Protein AF-A0A3P7ECW8-F1 (afdb_monomer)

InterPro domains:
  IPR012341 Six-hairpin glycosidase-like superfamily [G3DSA:1.50.10.10] (53-99)
  IPR036026 Seven-hairpin glycosidases [SSF48225] (54-98)
  IPR044674 ER degradation-enhancing alpha-mannosidase-like protein 1/2/3 [PTHR45679] (32-97)

Organism: Wuchereria bancrofti (NCBI:txid6293)

Radius of gyration: 32.98 Å; Cα contacts (8 Å, |Δi|>4): 48; chains: 1; bounding box: 55×46×83 Å

pLDDT: mean 87.29, std 12.6, range [44.62, 98.81]

Sequence (99 aa):
MSSCKVPLCTFISKYLQRSLRLVMYLFVLWALVMVITGADVYPFVRDSYTSKYGSFTPEELLEAKKATREMFYFAYENYIRHAFPMDELDPINCSGRGY

Foldseek 3Di:
DDDPPDPVVVVVVVVVVVVVVVVVVVVVVVVVCCVVVVVPPPCPVDDPCCVVPVDDDPVRVVVVVVVVVVVVVVLVVLCVVAAPPAPDADPVVSHHDHD

Secondary structure (DSSP, 8-state):
-----SHHHHHHHHHHHHHHHHHHHHHHHHHHHHHHHT--S-TTTS-HHHHHHSS--HHHHHHHHHHHHHHHHHHHHHHHHHTTTSSEEETTTTEEE--

Mean predicted aligned error: 13.17 Å

Structure (mmCIF, N/CA/C/O backbone):
data_AF-A0A3P7ECW8-F1
#
_entry.id   AF-A0A3P7ECW8-F1
#
loop_
_atom_site.group_PDB
_atom_site.id
_atom_site.type_symbol
_atom_site.label_atom_id
_atom_site.label_alt_id
_atom_site.label_comp_id
_atom_site.label_asym_id
_atom_site.label_entity_id
_atom_site.label_seq_id
_atom_site.pdbx_PDB_ins_code
_atom_site.Cartn_x
_atom_site.Cartn_y
_atom_site.Cartn_z
_atom_site.occupancy
_atom_site.B_iso_or_equiv
_atom_site.auth_seq_id
_atom_site.auth_comp_id
_atom_site.auth_asym_id
_atom_site.auth_atom_id
_atom_site.pdbx_PDB_model_num
ATOM 1 N N . MET A 1 1 ? -15.721 34.342 53.095 1.00 44.62 1 MET A N 1
ATOM 2 C CA . MET A 1 1 ? -16.664 33.373 52.492 1.00 44.62 1 MET A CA 1
ATOM 3 C C . MET A 1 1 ? -17.710 32.983 53.522 1.00 44.62 1 MET A C 1
ATOM 5 O O . MET A 1 1 ? -17.407 32.260 54.462 1.00 44.62 1 MET A O 1
ATOM 9 N N . SER A 1 2 ? -18.909 33.549 53.408 1.00 54.53 2 SER A N 1
ATOM 10 C CA . SER A 1 2 ? -20.021 33.344 54.337 1.00 54.53 2 SER A CA 1
ATOM 11 C C . SER A 1 2 ? -20.675 31.981 54.100 1.00 54.53 2 SER A C 1
ATOM 13 O O . SER A 1 2 ? -21.374 31.767 53.116 1.00 54.53 2 SER A O 1
ATOM 15 N N . SER A 1 3 ? -20.449 31.049 55.027 1.00 60.59 3 SER A N 1
ATOM 16 C CA . SER A 1 3 ? -21.205 29.797 55.088 1.00 60.59 3 SER A CA 1
ATOM 17 C C . SER A 1 3 ? -22.680 30.114 55.339 1.00 60.59 3 SER A C 1
ATOM 19 O O . SER A 1 3 ? -23.030 30.690 56.371 1.00 60.59 3 SER A O 1
ATOM 21 N N . CYS A 1 4 ? -23.545 29.750 54.395 1.00 58.44 4 CYS A N 1
ATOM 22 C CA . CYS A 1 4 ? -24.991 29.917 54.499 1.00 58.44 4 CYS A CA 1
ATOM 23 C C . CYS A 1 4 ? -25.515 28.979 55.607 1.00 58.44 4 CYS A C 1
ATOM 25 O O . CYS A 1 4 ? -25.733 27.796 55.369 1.00 58.44 4 CYS A O 1
ATOM 27 N N . LYS A 1 5 ? -25.671 29.479 56.842 1.00 63.62 5 LYS A N 1
ATOM 28 C CA . LYS A 1 5 ? -26.121 28.689 58.013 1.00 63.62 5 LYS A CA 1
ATOM 29 C C . LYS A 1 5 ? -27.637 28.433 58.051 1.00 63.62 5 LYS A C 1
ATOM 31 O O . LYS A 1 5 ? -28.129 27.836 59.001 1.00 63.62 5 LYS A O 1
ATOM 36 N N . VAL A 1 6 ? -28.390 28.872 57.040 1.00 68.38 6 VAL A N 1
ATOM 37 C CA . VAL A 1 6 ? -29.844 28.665 56.972 1.00 68.38 6 VAL A CA 1
ATOM 38 C C . VAL A 1 6 ? -30.124 27.208 56.555 1.00 68.38 6 VAL A C 1
ATOM 40 O O . VAL A 1 6 ? -29.553 26.754 55.555 1.00 68.38 6 VAL A O 1
ATOM 43 N N . PRO A 1 7 ? -30.988 26.452 57.263 1.00 71.50 7 PRO A N 1
ATOM 44 C CA . PRO A 1 7 ? -31.225 25.028 56.988 1.00 71.50 7 PRO A CA 1
ATOM 45 C C . PRO A 1 7 ? -31.707 24.773 55.553 1.00 71.50 7 PRO A C 1
ATOM 47 O O . PRO A 1 7 ? -31.300 23.801 54.924 1.00 71.50 7 PRO A O 1
ATOM 50 N N . LEU A 1 8 ? -32.480 25.701 54.982 1.00 69.25 8 LEU A N 1
ATOM 51 C CA . LEU A 1 8 ? -32.931 25.618 53.593 1.00 69.25 8 LEU A CA 1
ATOM 52 C C . LEU A 1 8 ? -31.780 25.800 52.582 1.00 69.25 8 LEU A C 1
ATOM 54 O O . LEU A 1 8 ? -31.711 25.095 51.582 1.00 69.25 8 LEU A O 1
ATOM 58 N N . CYS A 1 9 ? -30.828 26.691 52.870 1.00 66.69 9 CYS A N 1
ATOM 59 C CA . CYS A 1 9 ? -29.679 26.980 52.005 1.00 66.69 9 CYS A CA 1
ATOM 60 C C . CYS A 1 9 ? -28.669 25.817 51.995 1.00 66.69 9 CYS A C 1
ATOM 62 O O . CYS A 1 9 ? -28.152 25.434 50.945 1.00 66.69 9 CYS A O 1
ATOM 64 N N . THR A 1 10 ? -28.441 25.187 53.156 1.00 71.31 10 THR A N 1
ATOM 65 C CA . THR A 1 10 ? -27.624 23.963 53.247 1.00 71.31 10 THR A CA 1
ATOM 66 C C . THR A 1 10 ? -28.297 22.765 52.577 1.00 71.31 10 THR A C 1
ATOM 68 O O . THR A 1 10 ? -27.604 21.957 51.958 1.00 71.31 10 THR A O 1
ATOM 71 N N . PHE A 1 11 ? -29.630 22.661 52.635 1.00 75.00 11 PHE A N 1
ATOM 72 C CA . PHE A 1 11 ? -30.382 21.624 51.927 1.00 75.00 11 PHE A CA 1
ATOM 73 C C . PHE A 1 11 ? -30.285 21.783 50.405 1.00 75.00 11 PHE A C 1
ATOM 75 O O . PHE A 1 11 ? -29.904 20.833 49.722 1.00 75.00 11 PHE A O 1
ATOM 82 N N . ILE A 1 12 ? -30.532 22.988 49.879 1.00 74.56 12 ILE A N 1
ATOM 83 C CA . ILE A 1 12 ? -30.429 23.286 48.441 1.00 74.56 12 ILE A CA 1
ATOM 84 C C . ILE A 1 12 ? -28.997 23.060 47.938 1.00 74.56 12 ILE A C 1
ATOM 86 O O . ILE A 1 12 ? -28.806 22.407 46.916 1.00 74.56 12 ILE A O 1
ATOM 90 N N . SER A 1 13 ? -27.981 23.519 48.678 1.00 79.38 13 SER A N 1
ATOM 91 C CA . SER A 1 13 ? -26.573 23.301 48.323 1.00 79.38 13 SER A CA 1
ATOM 92 C C . SER A 1 13 ? -26.203 21.813 48.303 1.00 79.38 13 SER A C 1
ATOM 94 O O . SER A 1 13 ? -25.580 21.352 47.348 1.00 79.38 13 SER A O 1
ATOM 96 N N . LYS A 1 14 ? -26.636 21.024 49.296 1.00 82.62 14 LYS A N 1
ATOM 97 C CA . LYS A 1 14 ? -26.410 19.568 49.303 1.00 82.62 14 LYS A CA 1
ATOM 98 C C . LYS A 1 14 ? -27.159 18.860 48.176 1.00 82.62 14 LYS A C 1
ATOM 100 O O . LYS A 1 14 ? -26.602 17.934 47.589 1.00 82.62 14 LYS A O 1
ATOM 105 N N . TYR A 1 15 ? -28.387 19.278 47.869 1.00 82.81 15 TYR A N 1
ATOM 106 C CA . TYR A 1 15 ? -29.171 18.722 46.767 1.00 82.81 15 TYR A CA 1
ATOM 107 C C . TYR A 1 15 ? -28.498 19.001 45.419 1.00 82.81 15 TYR A C 1
ATOM 109 O O . TYR A 1 15 ? -28.277 18.068 44.651 1.00 82.81 15 TYR A O 1
ATOM 117 N N . LEU A 1 16 ? -28.071 20.246 45.183 1.00 81.88 16 LEU A N 1
ATOM 118 C CA . LEU A 1 16 ? -27.349 20.650 43.976 1.00 81.88 16 LEU A CA 1
ATOM 119 C C . LEU A 1 16 ? -25.987 19.945 43.857 1.00 81.88 16 LEU A C 1
ATOM 121 O O . LEU A 1 16 ? -25.601 19.499 42.782 1.00 81.88 16 LEU A O 1
ATOM 125 N N . GLN A 1 17 ? -25.269 19.761 44.968 1.00 85.00 17 GLN A N 1
ATOM 126 C CA . GLN A 1 17 ? -24.010 19.013 44.969 1.00 85.00 17 GLN A CA 1
ATOM 127 C C . GLN A 1 17 ? -24.222 17.515 44.720 1.00 85.00 17 GLN A C 1
ATOM 129 O O . GLN A 1 17 ? -23.367 16.868 44.117 1.00 85.00 17 GLN A O 1
ATOM 134 N N . ARG A 1 18 ? -25.343 16.941 45.174 1.00 87.38 18 ARG A N 1
ATOM 135 C CA . ARG A 1 18 ? -25.708 15.542 44.915 1.00 87.38 18 ARG A CA 1
ATOM 136 C C . ARG A 1 18 ? -26.154 15.346 43.468 1.00 87.38 18 ARG A C 1
ATOM 138 O O . ARG A 1 18 ? -25.728 14.369 42.861 1.00 87.38 18 ARG A O 1
ATOM 145 N N . SER A 1 19 ? -26.936 16.270 42.906 1.00 87.81 19 SER A N 1
ATOM 146 C CA . SER A 1 19 ? -27.336 16.221 41.496 1.00 87.81 19 SER A CA 1
ATOM 147 C C . SER A 1 19 ? -26.129 16.365 40.571 1.00 87.81 19 SER A C 1
ATOM 149 O O . SER A 1 19 ? -25.966 15.542 39.676 1.00 87.81 19 SER A O 1
ATOM 151 N N . LEU A 1 20 ? -25.215 17.304 40.846 1.00 89.31 20 LEU A N 1
ATOM 152 C CA . LEU A 1 20 ? -23.974 17.454 40.082 1.00 89.31 20 LEU A CA 1
ATOM 153 C C . LEU A 1 20 ? -23.119 16.178 40.137 1.00 89.31 20 LEU A C 1
ATOM 155 O O . LEU A 1 20 ? -22.604 15.731 39.114 1.00 89.31 20 LEU A O 1
ATOM 159 N N . ARG A 1 21 ? -23.013 15.544 41.316 1.00 93.50 21 ARG A N 1
ATOM 160 C CA . ARG A 1 21 ? -22.282 14.277 41.474 1.00 93.50 21 ARG A CA 1
ATOM 161 C C . ARG A 1 21 ? -22.923 13.144 40.671 1.00 93.50 21 ARG A C 1
ATOM 163 O O . ARG A 1 21 ? -22.205 12.375 40.047 1.00 93.50 21 ARG A O 1
ATOM 170 N N . LEU A 1 22 ? -24.255 13.058 40.658 1.00 94.56 22 LEU A N 1
ATOM 171 C CA . LEU A 1 22 ? -24.988 12.075 39.856 1.00 94.56 22 LEU A CA 1
ATOM 172 C C . LEU A 1 22 ? -24.779 12.296 38.354 1.00 94.56 22 LEU A C 1
ATOM 174 O O . LEU A 1 22 ? -24.484 11.335 37.655 1.00 94.56 22 LEU A O 1
ATOM 178 N N . VAL A 1 23 ? -24.858 13.539 37.867 1.00 95.06 23 VAL A N 1
ATOM 179 C CA . VAL A 1 23 ? -24.588 13.864 36.454 1.00 95.06 23 VAL A CA 1
ATOM 180 C C . VAL A 1 23 ? -23.159 13.478 36.074 1.00 95.06 23 VAL A C 1
ATOM 182 O O . VAL A 1 23 ? -22.947 12.857 35.036 1.00 95.06 23 VAL A O 1
ATOM 185 N N . MET A 1 24 ? -22.188 13.768 36.942 1.00 95.06 24 MET A N 1
ATOM 186 C CA . MET A 1 24 ? -20.801 13.358 36.736 1.00 95.06 24 MET A CA 1
ATOM 187 C C . MET A 1 24 ? -20.666 11.829 36.669 1.00 95.06 24 MET A C 1
ATOM 189 O O . MET A 1 24 ? -20.010 11.325 35.763 1.00 95.06 24 MET A O 1
ATOM 193 N N . TYR A 1 25 ? -21.314 11.076 37.565 1.00 96.88 25 TYR A N 1
ATOM 194 C CA . TYR A 1 25 ? -21.292 9.610 37.511 1.00 96.88 25 TYR A CA 1
ATOM 195 C C . TYR A 1 25 ? -21.961 9.054 36.251 1.00 96.88 25 TYR A C 1
ATOM 197 O O . TYR A 1 25 ? -21.440 8.107 35.670 1.00 96.88 25 TYR A O 1
ATOM 205 N N . LEU A 1 26 ? -23.068 9.647 35.798 1.00 96.19 26 LEU A N 1
ATOM 206 C CA . LEU A 1 26 ? -23.730 9.252 34.551 1.00 96.19 26 LEU A CA 1
ATOM 207 C C . LEU A 1 26 ? -22.850 9.529 33.328 1.00 96.19 26 LEU A C 1
ATOM 209 O O . L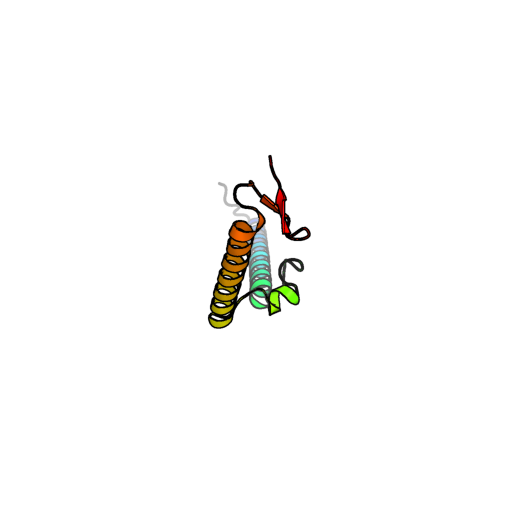EU A 1 26 ? -22.770 8.684 32.441 1.00 96.19 26 LEU A O 1
ATOM 213 N N . PHE A 1 27 ? -22.151 10.666 33.296 1.00 94.81 27 PHE A N 1
ATOM 214 C CA . PHE A 1 27 ? -21.209 10.980 32.222 1.00 94.81 27 PHE A CA 1
ATOM 215 C C . PHE A 1 27 ? -20.023 10.010 32.203 1.00 94.81 27 PHE A C 1
ATOM 217 O O . PHE A 1 27 ? -19.672 9.493 31.146 1.00 94.81 27 PHE A O 1
ATOM 224 N N . VAL A 1 28 ? -19.440 9.713 33.369 1.00 95.12 28 VAL A N 1
ATOM 225 C CA . VAL A 1 28 ? -18.345 8.736 33.483 1.00 95.12 28 VAL A CA 1
ATOM 226 C C . VAL A 1 28 ? -18.815 7.342 33.067 1.00 95.12 28 VAL A C 1
ATOM 228 O O . VAL A 1 28 ? -18.106 6.663 32.332 1.00 95.12 28 VAL A O 1
ATOM 231 N N . LEU A 1 29 ? -20.019 6.928 33.471 1.00 94.81 29 LEU A N 1
ATOM 232 C CA . LEU A 1 29 ? -20.610 5.659 33.046 1.00 94.81 29 LEU A CA 1
ATOM 233 C C . LEU A 1 29 ? -20.795 5.618 31.524 1.00 94.81 29 LEU A C 1
ATOM 235 O O . LEU A 1 29 ? -20.387 4.648 30.895 1.00 94.81 29 LEU A O 1
ATOM 239 N N . TRP A 1 30 ? -21.363 6.668 30.926 1.00 92.75 30 TRP A N 1
ATOM 240 C CA . TRP A 1 30 ? -21.545 6.760 29.476 1.00 92.75 30 TRP A CA 1
ATOM 241 C C . TRP A 1 30 ? -20.206 6.708 28.728 1.00 92.75 30 TRP A C 1
ATOM 243 O O . TRP A 1 30 ? -20.065 5.932 27.785 1.00 92.75 30 TRP A O 1
ATOM 253 N N . ALA A 1 31 ? -19.198 7.455 29.186 1.00 89.88 31 ALA A N 1
ATOM 254 C CA . ALA A 1 31 ? -17.864 7.439 28.593 1.00 89.88 31 ALA A CA 1
ATOM 255 C C . ALA A 1 31 ? -17.209 6.050 28.694 1.00 89.88 31 ALA A C 1
ATOM 257 O O . ALA A 1 31 ? -16.644 5.566 27.716 1.00 89.88 31 ALA A O 1
ATOM 258 N N . LEU A 1 32 ? -17.336 5.371 29.841 1.00 91.81 32 LEU A N 1
ATOM 259 C CA . LEU A 1 32 ? -16.855 3.997 30.007 1.00 91.81 32 LEU A CA 1
ATOM 260 C C . LEU A 1 32 ? -17.586 3.023 29.076 1.00 91.81 32 LEU A C 1
ATOM 262 O O . LEU A 1 32 ? -16.937 2.180 28.466 1.00 91.81 32 LEU A O 1
ATOM 266 N N . VAL A 1 33 ? -18.906 3.153 28.916 1.00 91.00 33 VAL A N 1
ATOM 267 C CA . VAL A 1 33 ? -19.680 2.325 27.977 1.00 91.00 33 VAL A CA 1
ATOM 268 C C . VAL A 1 33 ? -19.206 2.538 26.540 1.00 91.00 33 VAL A C 1
ATOM 270 O O . VAL A 1 33 ? -19.008 1.555 25.831 1.00 91.00 33 VAL A O 1
ATOM 273 N N . MET A 1 34 ? -18.957 3.779 26.112 1.00 85.12 34 MET A N 1
ATOM 274 C CA . MET A 1 34 ? -18.429 4.068 24.769 1.00 85.12 34 MET A CA 1
ATOM 275 C C . MET A 1 34 ? -17.052 3.424 24.546 1.00 85.12 34 MET A C 1
ATOM 277 O O . MET A 1 34 ? -16.819 2.822 23.501 1.00 85.12 34 MET A O 1
ATOM 281 N N . VAL A 1 35 ? -16.164 3.480 25.546 1.00 83.44 35 VAL A N 1
ATOM 282 C CA . VAL A 1 35 ? -14.840 2.835 25.479 1.00 83.44 35 VAL A CA 1
ATOM 283 C C . VAL A 1 35 ? -14.956 1.307 25.442 1.00 83.44 35 VAL A C 1
ATOM 285 O O . VAL A 1 35 ? -14.279 0.671 24.640 1.00 83.44 35 VAL A O 1
ATOM 288 N N . ILE A 1 36 ? -15.815 0.707 26.276 1.00 84.62 36 ILE A N 1
ATOM 289 C CA . ILE A 1 36 ? -15.964 -0.758 26.375 1.00 84.62 36 ILE A CA 1
ATOM 290 C C . ILE A 1 36 ? -16.648 -1.339 25.137 1.00 84.62 36 ILE A C 1
ATOM 292 O O . ILE A 1 36 ? -16.222 -2.371 24.628 1.00 84.62 36 ILE A O 1
ATOM 296 N N . THR A 1 37 ? -17.715 -0.700 24.658 1.00 78.81 37 THR A N 1
ATOM 297 C CA . THR A 1 37 ? -18.447 -1.171 23.471 1.00 78.81 37 THR A CA 1
ATOM 298 C C . THR A 1 37 ? -17.653 -0.971 22.187 1.00 78.81 37 THR A C 1
ATOM 300 O O . THR A 1 37 ? -18.011 -1.554 21.167 1.00 78.81 37 THR A O 1
ATOM 303 N N . GLY A 1 38 ? -16.587 -0.162 22.223 1.00 69.69 38 GLY A N 1
ATOM 304 C CA . GLY A 1 38 ? -15.812 0.187 21.040 1.00 69.69 38 GLY A CA 1
ATOM 305 C C . GLY A 1 38 ? -16.670 0.855 19.970 1.00 69.69 38 GLY A C 1
ATOM 306 O O . GLY A 1 38 ? -16.322 0.765 18.799 1.00 69.69 38 GLY A O 1
ATOM 307 N N . ALA A 1 39 ? -17.800 1.464 20.358 1.00 66.69 39 ALA A N 1
ATOM 308 C CA . ALA A 1 39 ? -18.705 2.134 19.440 1.00 66.69 39 ALA A CA 1
ATOM 309 C C . ALA A 1 39 ? -17.901 3.182 18.665 1.00 66.69 39 ALA A C 1
ATOM 311 O O . ALA A 1 39 ? -17.422 4.159 19.247 1.00 66.69 39 ALA A O 1
ATOM 312 N N . ASP A 1 40 ? -17.694 2.922 17.372 1.00 63.94 40 ASP A N 1
ATOM 313 C CA . ASP A 1 40 ? -16.773 3.679 16.536 1.00 63.94 40 ASP A CA 1
ATOM 314 C C . ASP A 1 40 ? -17.271 5.126 16.410 1.00 63.94 40 ASP A C 1
ATOM 316 O O . ASP A 1 40 ? -18.138 5.453 15.602 1.00 63.94 40 ASP A O 1
ATOM 320 N N . VAL A 1 41 ? -16.696 6.021 17.219 1.00 66.81 41 VAL A N 1
ATOM 321 C CA . VAL A 1 41 ? -16.977 7.469 17.197 1.00 66.81 41 VAL A CA 1
ATOM 322 C C . VAL A 1 41 ? -16.617 8.084 15.832 1.00 66.81 41 VAL A C 1
ATOM 324 O O . VAL A 1 41 ? -17.055 9.185 15.501 1.00 66.81 41 VAL A O 1
ATOM 327 N N . TYR A 1 42 ? -15.856 7.357 15.007 1.00 67.06 42 TYR A N 1
ATOM 328 C CA . TYR A 1 42 ? -15.352 7.808 13.716 1.00 67.06 42 TYR A CA 1
ATOM 329 C C . TYR A 1 42 ? -15.638 6.752 12.631 1.00 67.06 42 TYR A C 1
ATOM 331 O O . TYR A 1 42 ? -14.764 5.944 12.307 1.00 67.06 42 TYR A O 1
ATOM 339 N N . PRO A 1 43 ? -16.838 6.752 12.023 1.00 66.38 43 PRO A N 1
ATOM 340 C CA . PRO A 1 43 ? -17.202 5.773 10.992 1.00 66.38 43 PRO A CA 1
ATOM 341 C C . PRO A 1 43 ? -16.295 5.822 9.747 1.00 66.38 43 PRO A C 1
ATOM 343 O O . PRO A 1 43 ? -16.236 4.863 8.990 1.00 66.38 43 PRO A O 1
ATOM 346 N N . PHE A 1 44 ? -15.555 6.916 9.544 1.00 69.25 44 PHE A N 1
ATOM 347 C CA . PHE A 1 44 ? -14.578 7.082 8.461 1.00 69.25 44 PHE A CA 1
ATOM 348 C C . PHE A 1 44 ? -13.175 6.545 8.792 1.00 69.25 44 PHE A C 1
ATOM 350 O O . PHE A 1 44 ? -12.335 6.472 7.904 1.00 69.25 44 PHE A O 1
ATOM 357 N N . VAL A 1 45 ? -12.896 6.186 10.050 1.00 71.81 45 VAL A N 1
ATOM 358 C CA . VAL A 1 45 ? -11.582 5.655 10.467 1.00 71.81 45 VAL A CA 1
ATOM 359 C C . VAL A 1 45 ? -11.562 4.127 10.438 1.00 71.81 45 VAL A C 1
ATOM 361 O O . VAL A 1 45 ? -10.498 3.527 10.304 1.00 71.81 45 VAL A O 1
ATOM 364 N N . ARG A 1 46 ? -12.726 3.481 10.556 1.00 72.62 46 ARG A N 1
ATOM 365 C CA . ARG A 1 46 ? -12.830 2.027 10.684 1.00 72.62 46 ARG A CA 1
ATOM 366 C C . ARG A 1 46 ? -13.862 1.454 9.716 1.00 72.62 46 ARG A C 1
ATOM 368 O O . ARG A 1 46 ? -14.963 1.074 10.096 1.00 72.62 46 ARG A O 1
ATOM 375 N N . ASP A 1 47 ? -13.496 1.409 8.440 1.00 83.75 47 ASP A N 1
ATOM 376 C CA . ASP A 1 47 ? -14.280 0.707 7.427 1.00 83.75 47 ASP A CA 1
ATOM 377 C C . ASP A 1 47 ? -13.897 -0.784 7.338 1.00 83.75 47 ASP A C 1
ATOM 379 O O . ASP A 1 47 ? -12.899 -1.250 7.902 1.00 83.75 47 ASP A O 1
ATOM 383 N N . SER A 1 48 ? -14.720 -1.562 6.627 1.00 85.25 48 SER A N 1
ATOM 384 C CA . SER A 1 48 ? -14.482 -3.004 6.448 1.00 85.25 48 SER A CA 1
ATOM 385 C C . SER A 1 48 ? -13.134 -3.307 5.781 1.00 85.25 48 SER A C 1
ATOM 387 O O . SER A 1 48 ? -12.522 -4.338 6.064 1.00 85.25 48 SER A O 1
ATOM 389 N N . TYR A 1 49 ? -12.647 -2.394 4.936 1.00 86.69 49 TYR A N 1
ATOM 390 C CA . TYR A 1 49 ? -11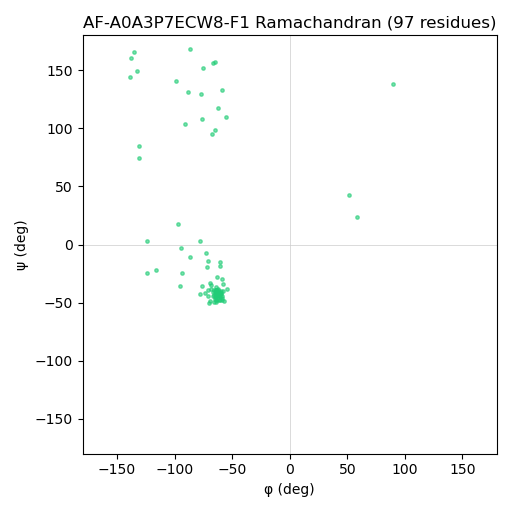.373 -2.520 4.242 1.00 86.69 49 TYR A CA 1
ATOM 391 C C . TYR A 1 49 ? -10.199 -2.379 5.215 1.00 86.69 49 TYR A C 1
ATOM 393 O O . TYR A 1 49 ? -9.351 -3.264 5.292 1.00 86.69 49 TYR A O 1
ATOM 401 N N . THR A 1 50 ? -10.193 -1.327 6.030 1.00 86.31 50 THR A N 1
ATOM 402 C CA . THR A 1 50 ? -9.175 -1.055 7.052 1.00 86.31 50 THR A CA 1
ATOM 403 C C . THR A 1 50 ? -9.178 -2.135 8.127 1.00 86.31 50 THR A C 1
ATOM 405 O O . THR A 1 50 ? -8.116 -2.554 8.575 1.00 86.31 50 THR A O 1
ATOM 408 N N . SER A 1 51 ? -10.345 -2.671 8.501 1.00 83.50 51 SER A N 1
ATOM 409 C CA . SER A 1 51 ? -10.400 -3.805 9.434 1.00 83.50 51 SER A CA 1
ATOM 410 C C . SER A 1 51 ? -9.736 -5.069 8.881 1.00 83.50 51 SER A C 1
ATOM 412 O O . SER A 1 51 ? -9.290 -5.898 9.670 1.00 83.50 51 SER A O 1
ATOM 414 N N . LYS A 1 52 ? -9.709 -5.244 7.556 1.00 87.50 52 LYS A N 1
ATOM 415 C CA . LYS A 1 52 ? -9.155 -6.438 6.909 1.00 87.50 52 LYS A CA 1
ATOM 416 C C . LYS A 1 52 ? -7.699 -6.262 6.471 1.00 87.50 52 LYS A C 1
ATOM 418 O O . LYS A 1 52 ? -6.939 -7.217 6.543 1.00 87.50 52 LYS A O 1
ATOM 423 N N . TYR A 1 53 ? -7.326 -5.063 6.029 1.00 89.25 53 TYR A N 1
ATOM 424 C CA . TYR A 1 53 ? -6.039 -4.772 5.385 1.00 89.25 53 TYR A CA 1
ATOM 425 C C . TYR A 1 53 ? -5.240 -3.656 6.074 1.00 89.25 53 TYR A C 1
ATOM 427 O O . TYR A 1 53 ? -4.178 -3.273 5.595 1.00 89.25 53 TYR A O 1
ATOM 435 N N . GLY A 1 54 ? -5.725 -3.107 7.192 1.00 88.69 54 GLY A N 1
ATOM 436 C CA . GLY A 1 54 ? -5.047 -2.032 7.927 1.00 88.69 54 GLY A CA 1
ATOM 437 C C . GLY A 1 54 ? -3.799 -2.481 8.690 1.00 88.69 54 GLY A C 1
ATOM 438 O O . GLY A 1 54 ? -3.074 -1.645 9.225 1.00 88.69 54 GLY A O 1
ATOM 439 N N . SER A 1 55 ? -3.529 -3.785 8.743 1.00 91.44 55 SER A N 1
ATOM 440 C CA . SER A 1 55 ? -2.343 -4.358 9.375 1.00 91.44 55 SER A CA 1
ATOM 441 C C . SER A 1 55 ? -1.774 -5.488 8.531 1.00 91.44 55 SER A C 1
ATOM 443 O O . SER A 1 55 ? -2.536 -6.273 7.975 1.00 91.44 55 SER A O 1
ATOM 445 N N . PHE A 1 56 ? -0.450 -5.601 8.516 1.00 94.12 56 PHE A N 1
ATOM 446 C CA . PHE A 1 56 ? 0.262 -6.737 7.941 1.00 94.12 56 PHE A CA 1
ATOM 447 C C . PHE A 1 56 ? 0.676 -7.709 9.043 1.00 94.12 56 PHE A C 1
ATOM 449 O O . PHE A 1 56 ? 1.149 -7.285 10.104 1.00 94.12 56 PHE A O 1
ATOM 456 N N . THR A 1 57 ? 0.567 -9.006 8.773 1.00 96.25 57 THR A N 1
ATOM 457 C CA . THR A 1 57 ? 1.314 -10.016 9.530 1.00 96.25 57 THR A CA 1
ATOM 458 C C . THR A 1 57 ? 2.823 -9.838 9.291 1.00 96.25 57 THR A C 1
ATOM 460 O O . THR A 1 57 ? 3.230 -9.241 8.285 1.00 96.25 57 THR A O 1
ATOM 463 N N . PRO A 1 58 ? 3.693 -10.315 10.199 1.00 97.75 58 PRO A N 1
ATOM 464 C CA . PRO A 1 58 ? 5.141 -10.234 10.005 1.00 97.75 58 PRO A CA 1
ATOM 465 C C . PRO A 1 58 ? 5.613 -10.848 8.678 1.00 97.75 58 PRO A C 1
ATOM 467 O O . PRO A 1 58 ? 6.501 -10.296 8.023 1.00 97.75 58 PRO A O 1
ATOM 470 N N . GLU A 1 59 ? 4.999 -11.956 8.267 1.00 97.88 59 GLU A N 1
ATOM 471 C CA . GLU A 1 59 ? 5.293 -12.675 7.031 1.00 97.88 59 GLU A CA 1
ATOM 472 C C . GLU A 1 59 ? 4.869 -11.868 5.799 1.00 97.88 59 GLU A C 1
ATOM 474 O O . GLU A 1 59 ? 5.685 -11.658 4.900 1.00 97.88 59 GLU A O 1
ATOM 479 N N . GLU A 1 60 ? 3.643 -11.336 5.782 1.00 96.81 60 GLU A N 1
ATOM 480 C CA . GLU A 1 60 ? 3.166 -10.485 4.683 1.00 96.81 60 GLU A CA 1
ATOM 481 C C . GLU A 1 60 ? 4.006 -9.206 4.559 1.00 96.81 60 GLU A C 1
ATOM 483 O O . GLU A 1 60 ? 4.331 -8.773 3.454 1.00 96.81 60 GLU A O 1
ATOM 488 N N . LEU A 1 61 ? 4.417 -8.606 5.683 1.00 97.25 61 LEU A N 1
ATOM 489 C CA . LEU A 1 61 ? 5.295 -7.437 5.670 1.00 97.25 61 LEU A CA 1
ATOM 490 C C . LEU A 1 61 ? 6.668 -7.772 5.068 1.00 97.25 61 LEU A C 1
ATOM 492 O O . LEU A 1 61 ? 7.255 -6.952 4.356 1.00 97.25 61 LEU A O 1
ATOM 496 N N . LEU A 1 62 ? 7.204 -8.957 5.368 1.00 98.38 62 LEU A N 1
ATOM 497 C CA . LEU A 1 62 ? 8.463 -9.428 4.799 1.00 98.38 62 LEU A CA 1
ATOM 498 C C . LEU A 1 62 ? 8.336 -9.659 3.288 1.00 98.38 62 LEU A C 1
ATOM 500 O O . LEU A 1 62 ? 9.214 -9.236 2.531 1.00 98.38 62 LEU A O 1
ATOM 504 N N . GLU A 1 63 ? 7.241 -10.274 2.848 1.00 98.31 63 GLU A N 1
ATOM 505 C CA . GLU A 1 63 ? 6.948 -10.499 1.434 1.00 98.31 63 GLU A CA 1
ATOM 506 C C . GLU A 1 63 ? 6.781 -9.177 0.676 1.00 98.31 63 GLU A C 1
ATOM 508 O O . GLU A 1 63 ? 7.448 -8.963 -0.336 1.00 98.31 63 GLU A O 1
ATOM 513 N N . ALA A 1 64 ? 5.999 -8.237 1.212 1.00 97.50 64 ALA A N 1
ATOM 514 C CA . ALA A 1 64 ? 5.811 -6.913 0.623 1.00 97.50 64 ALA A CA 1
ATOM 515 C C . ALA A 1 64 ? 7.143 -6.162 0.461 1.00 97.50 64 ALA A C 1
ATOM 517 O O . ALA A 1 64 ? 7.398 -5.540 -0.574 1.00 97.50 64 ALA A O 1
ATOM 518 N N . LYS A 1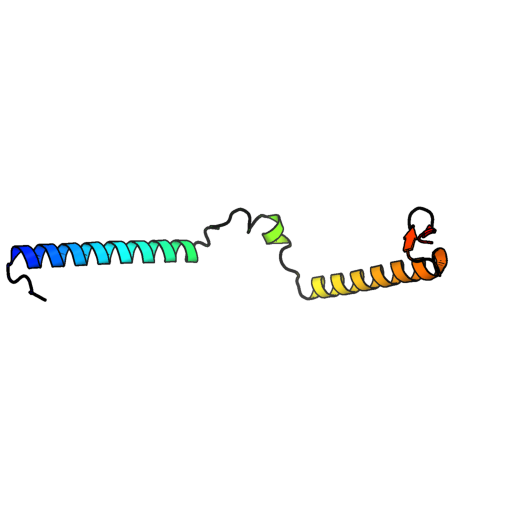 65 ? 8.043 -6.259 1.451 1.00 98.38 65 LYS A N 1
ATOM 519 C CA . LYS A 1 65 ? 9.399 -5.692 1.364 1.00 98.38 65 LYS A CA 1
ATOM 520 C C . LYS A 1 65 ? 10.234 -6.352 0.270 1.00 98.38 65 LYS A C 1
ATOM 522 O O . LYS A 1 65 ? 10.951 -5.651 -0.445 1.00 98.38 65 LYS A O 1
ATOM 527 N N . LYS A 1 66 ? 10.158 -7.679 0.140 1.00 98.69 66 LYS A N 1
ATOM 528 C CA . LYS A 1 66 ? 10.868 -8.426 -0.905 1.00 98.69 66 LYS A CA 1
ATOM 529 C C . LYS A 1 66 ? 10.363 -8.031 -2.296 1.00 98.69 66 LYS A C 1
ATOM 531 O O . LYS A 1 66 ? 11.174 -7.635 -3.127 1.00 98.69 66 LYS A O 1
ATOM 536 N N . ALA A 1 67 ? 9.049 -8.032 -2.503 1.00 98.56 67 ALA A N 1
ATOM 537 C CA . ALA A 1 67 ? 8.428 -7.643 -3.767 1.00 98.56 67 ALA A CA 1
ATOM 538 C C . ALA A 1 67 ? 8.763 -6.191 -4.143 1.00 98.56 67 ALA A C 1
ATOM 540 O O . ALA A 1 67 ? 9.133 -5.905 -5.278 1.00 98.56 67 ALA A O 1
ATOM 541 N N . THR A 1 68 ? 8.719 -5.271 -3.173 1.00 98.56 68 THR A N 1
ATOM 542 C CA . THR A 1 68 ? 9.117 -3.870 -3.392 1.00 98.56 68 THR A CA 1
ATO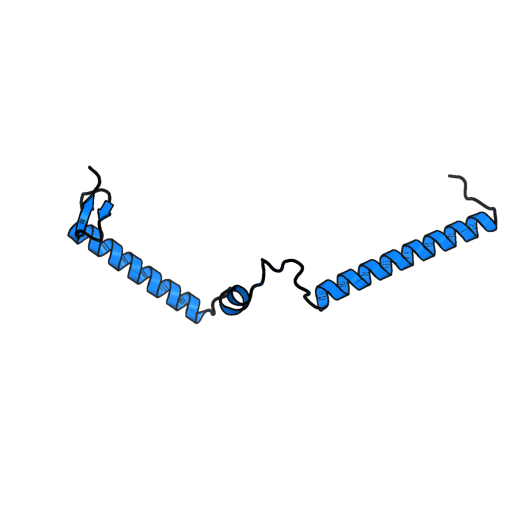M 543 C C . THR A 1 68 ? 10.569 -3.776 -3.853 1.00 98.56 68 THR A C 1
ATOM 545 O O . THR A 1 68 ? 10.863 -3.093 -4.829 1.00 98.56 68 THR A O 1
ATOM 548 N N . ARG A 1 69 ? 11.488 -4.499 -3.202 1.00 98.62 69 ARG A N 1
ATOM 549 C CA . ARG A 1 69 ? 12.899 -4.534 -3.607 1.00 98.62 69 ARG A CA 1
ATOM 550 C C . ARG A 1 69 ? 13.068 -5.034 -5.045 1.00 98.62 69 ARG A C 1
ATOM 552 O O . ARG A 1 69 ? 13.833 -4.439 -5.797 1.00 98.62 69 ARG A O 1
ATOM 559 N N . GLU A 1 70 ? 12.366 -6.097 -5.422 1.00 98.81 70 GLU A N 1
ATOM 560 C CA . GLU A 1 70 ? 12.405 -6.652 -6.782 1.00 98.81 70 GLU A CA 1
ATOM 561 C C . GLU A 1 70 ? 11.878 -5.651 -7.820 1.00 98.81 70 GLU A C 1
ATOM 563 O O . GLU A 1 70 ? 12.524 -5.447 -8.847 1.00 98.81 70 GLU A O 1
ATOM 568 N N . MET A 1 71 ? 10.779 -4.948 -7.522 1.00 98.69 71 MET A N 1
ATOM 569 C CA . MET A 1 71 ? 10.245 -3.883 -8.382 1.00 98.69 71 MET A CA 1
ATOM 570 C C . MET A 1 71 ? 11.248 -2.739 -8.587 1.00 98.69 71 MET A C 1
ATOM 572 O O . MET A 1 71 ? 11.397 -2.245 -9.705 1.00 98.69 71 MET A O 1
ATOM 576 N N . PHE A 1 72 ? 11.970 -2.340 -7.536 1.00 98.44 72 PHE A N 1
ATOM 577 C CA . PHE A 1 72 ? 13.005 -1.308 -7.634 1.00 98.44 72 PHE A CA 1
ATOM 578 C C . PHE A 1 72 ? 14.175 -1.738 -8.522 1.00 98.44 72 PHE A C 1
ATOM 580 O O . PHE A 1 72 ? 14.586 -0.967 -9.388 1.00 98.44 72 PHE A O 1
ATOM 587 N N . TYR A 1 73 ? 14.697 -2.957 -8.344 1.00 98.62 73 TYR A N 1
ATOM 588 C CA . TYR A 1 73 ? 15.770 -3.462 -9.206 1.00 98.62 73 TYR A CA 1
ATOM 589 C C . TYR A 1 73 ? 15.313 -3.590 -10.656 1.00 98.62 73 TYR A C 1
ATOM 591 O O . TYR A 1 73 ? 16.028 -3.153 -11.553 1.00 98.62 73 TYR A O 1
ATOM 599 N N . PHE A 1 74 ? 14.099 -4.091 -10.887 1.00 98.12 74 PHE A N 1
ATOM 600 C CA . PHE A 1 74 ? 13.517 -4.160 -12.222 1.00 98.12 74 PHE A CA 1
ATOM 601 C C . PHE A 1 74 ? 13.444 -2.776 -12.888 1.00 98.12 74 PHE A C 1
ATOM 603 O O . PHE A 1 74 ? 13.890 -2.614 -14.024 1.00 98.12 74 PHE A O 1
ATOM 610 N N . ALA A 1 75 ? 12.929 -1.759 -12.192 1.00 97.69 75 ALA A N 1
ATOM 611 C CA . ALA A 1 75 ? 12.851 -0.401 -12.730 1.00 97.69 75 ALA A CA 1
ATOM 612 C C . ALA A 1 75 ? 14.243 0.201 -12.993 1.00 97.69 75 ALA A C 1
ATOM 614 O O . ALA A 1 75 ? 14.479 0.773 -14.058 1.00 97.69 75 ALA A O 1
ATOM 615 N N . TYR A 1 76 ? 15.179 0.025 -12.056 1.00 97.94 76 TYR A N 1
ATOM 616 C CA . TYR A 1 76 ? 16.551 0.516 -12.178 1.00 97.94 76 TYR A CA 1
ATOM 617 C C . TYR A 1 76 ? 17.288 -0.109 -13.368 1.00 97.94 76 TYR A C 1
ATOM 619 O O . TYR A 1 76 ? 17.884 0.604 -14.172 1.00 97.94 76 TYR A O 1
ATOM 627 N N . GLU A 1 77 ? 17.212 -1.430 -13.526 1.00 98.25 77 GLU A N 1
ATOM 628 C CA . GLU A 1 77 ? 17.837 -2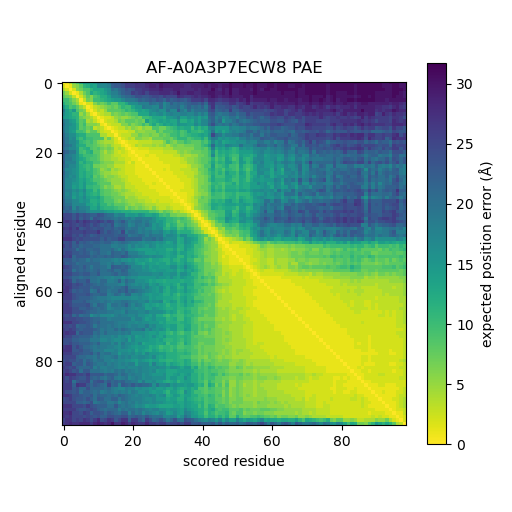.127 -14.650 1.00 98.25 77 GLU A CA 1
ATOM 629 C C . GLU A 1 77 ? 17.296 -1.645 -15.998 1.00 98.25 77 GLU A C 1
ATOM 631 O O . GLU A 1 77 ? 18.066 -1.466 -16.941 1.00 98.25 77 GLU A O 1
ATOM 636 N N . ASN A 1 78 ? 15.987 -1.399 -16.091 1.00 97.75 78 ASN A N 1
ATOM 637 C CA . ASN A 1 78 ? 15.393 -0.849 -17.305 1.00 97.75 78 ASN A CA 1
ATOM 638 C C . ASN A 1 78 ? 15.859 0.586 -17.571 1.00 97.75 78 ASN A C 1
ATOM 640 O O . ASN A 1 78 ? 16.186 0.905 -18.711 1.00 97.75 78 ASN A O 1
ATOM 644 N N . TYR A 1 79 ? 15.965 1.433 -16.545 1.00 97.88 79 TYR A N 1
ATOM 645 C CA . TYR A 1 79 ? 16.514 2.781 -16.704 1.00 97.88 79 TYR A CA 1
ATOM 646 C C . TYR A 1 79 ? 17.947 2.736 -17.258 1.00 97.88 79 TYR A C 1
ATOM 648 O O . TYR A 1 79 ? 18.243 3.395 -18.254 1.00 97.88 79 TYR A O 1
ATOM 656 N N . ILE A 1 80 ? 18.812 1.887 -16.691 1.00 97.25 80 ILE A N 1
ATOM 657 C CA . ILE A 1 80 ? 20.200 1.742 -17.155 1.00 97.25 80 ILE A CA 1
ATOM 658 C C . ILE A 1 80 ? 20.273 1.231 -18.601 1.00 97.25 80 ILE A C 1
ATOM 660 O O . ILE A 1 80 ? 21.116 1.695 -19.363 1.00 97.25 80 ILE A O 1
ATOM 664 N N . ARG A 1 81 ? 19.399 0.299 -19.001 1.00 97.12 81 ARG A N 1
ATOM 665 C CA . ARG A 1 81 ? 19.401 -0.265 -20.364 1.00 97.12 81 ARG A CA 1
ATOM 666 C C . ARG A 1 81 ? 18.813 0.666 -21.424 1.00 97.12 81 ARG A C 1
ATOM 668 O O . ARG A 1 81 ? 19.271 0.622 -22.561 1.00 97.12 81 ARG A O 1
ATOM 675 N N . HIS A 1 82 ? 17.785 1.439 -21.080 1.00 96.88 82 HIS A N 1
ATOM 676 C CA . HIS A 1 82 ? 16.931 2.114 -22.066 1.00 96.88 82 HIS A CA 1
ATOM 677 C C . HIS A 1 82 ? 16.975 3.643 -22.012 1.00 96.88 82 HIS A C 1
ATOM 679 O O . HIS A 1 82 ? 16.628 4.291 -22.998 1.00 96.88 82 HIS A O 1
ATOM 685 N N . ALA A 1 83 ? 17.372 4.229 -20.882 1.00 96.94 83 ALA A N 1
ATOM 686 C CA . ALA A 1 83 ? 17.305 5.672 -20.678 1.00 96.94 83 ALA A CA 1
ATOM 687 C C . ALA A 1 83 ? 18.638 6.316 -20.307 1.00 96.94 83 ALA A C 1
ATOM 689 O O . ALA A 1 83 ? 18.798 7.492 -20.5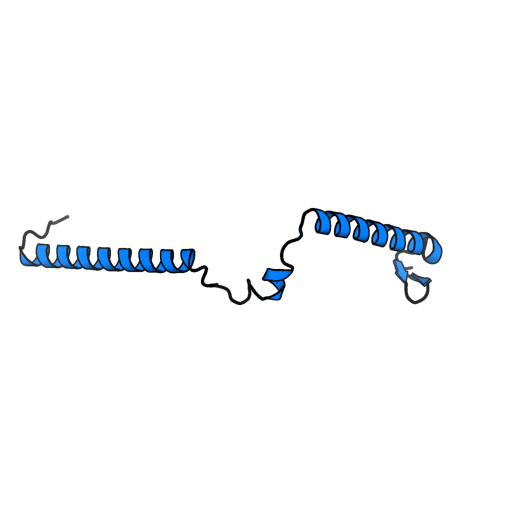95 1.00 96.94 83 ALA A O 1
ATOM 690 N N . PHE A 1 84 ? 19.608 5.604 -19.728 1.00 95.19 84 PHE A N 1
ATOM 691 C CA . PHE A 1 84 ? 20.899 6.213 -19.388 1.00 95.19 84 PHE A CA 1
ATOM 692 C C . PHE A 1 84 ? 21.610 6.787 -20.638 1.00 95.19 84 PHE A C 1
ATOM 694 O O . PHE A 1 84 ? 21.709 6.076 -21.642 1.00 95.19 84 PHE A O 1
ATOM 701 N N . PRO A 1 85 ? 22.141 8.032 -20.615 1.00 95.06 85 PRO A N 1
ATOM 702 C CA . PRO A 1 85 ? 22.331 8.933 -19.466 1.00 95.06 85 PRO A CA 1
ATOM 703 C C . PRO A 1 85 ?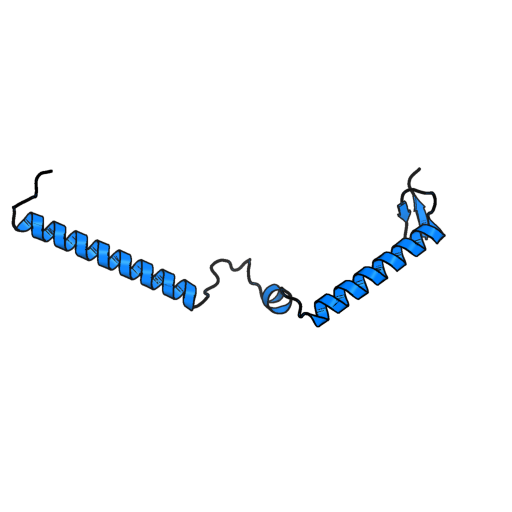 21.231 9.996 -19.265 1.00 95.06 85 PRO A C 1
ATOM 705 O O . PRO A 1 85 ? 21.470 10.985 -18.583 1.00 95.06 85 PRO A O 1
ATOM 708 N N . MET A 1 86 ? 20.059 9.829 -19.872 1.00 95.88 86 MET A N 1
ATOM 709 C CA . MET A 1 86 ? 18.938 10.771 -19.776 1.00 95.88 86 MET A CA 1
ATOM 710 C C . MET A 1 86 ? 18.361 10.816 -18.353 1.00 95.88 86 MET A C 1
ATOM 712 O O . MET A 1 86 ? 18.466 9.841 -17.604 1.00 95.88 86 MET A O 1
ATOM 716 N N . ASP A 1 87 ? 17.704 11.918 -17.997 1.00 95.94 87 ASP A N 1
ATOM 717 C CA . ASP A 1 87 ? 17.184 12.140 -16.640 1.00 95.94 87 ASP A CA 1
ATOM 718 C C . ASP A 1 87 ? 16.118 11.114 -16.221 1.00 95.94 87 ASP A C 1
ATOM 720 O O . ASP A 1 87 ? 16.143 10.607 -15.099 1.00 95.94 87 ASP A O 1
ATOM 724 N N . GLU A 1 88 ? 15.181 10.776 -17.114 1.00 97.12 88 GLU A N 1
ATOM 725 C CA . GLU A 1 88 ? 14.036 9.915 -16.804 1.00 97.12 88 GLU A CA 1
ATOM 726 C C . GLU A 1 88 ? 13.824 8.818 -17.861 1.00 97.12 88 GLU A C 1
ATOM 728 O O . GLU A 1 88 ? 14.075 9.009 -19.049 1.00 97.12 88 GLU A O 1
ATOM 733 N N . LEU A 1 89 ? 13.304 7.659 -17.442 1.00 96.75 89 LEU A N 1
ATOM 734 C CA . LEU A 1 89 ? 12.852 6.588 -18.340 1.00 96.75 89 LEU A CA 1
ATOM 735 C C . LEU A 1 89 ? 11.383 6.804 -18.731 1.00 96.75 89 LEU A C 1
ATOM 737 O O . LEU A 1 89 ? 10.532 6.949 -17.855 1.00 96.75 89 LEU A O 1
ATOM 741 N N . ASP A 1 90 ? 11.073 6.732 -20.026 1.00 96.56 90 ASP A N 1
ATOM 742 C CA . ASP A 1 90 ? 9.718 6.508 -20.537 1.00 96.56 90 ASP A CA 1
ATOM 743 C C . ASP A 1 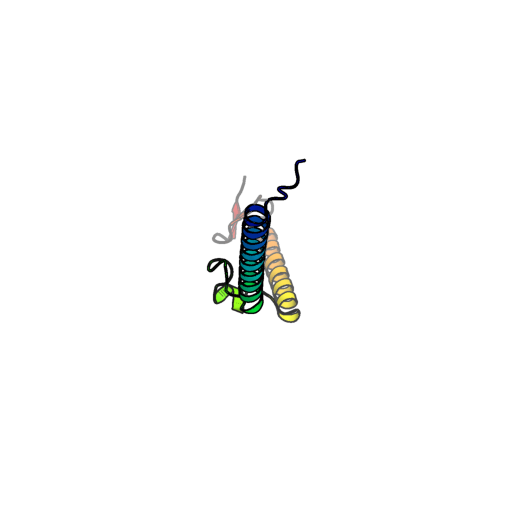90 ? 9.482 4.994 -20.709 1.00 96.56 90 ASP A C 1
ATOM 745 O O . ASP A 1 90 ? 9.982 4.390 -21.666 1.00 96.56 90 ASP A O 1
ATOM 749 N N . PRO A 1 91 ? 8.734 4.346 -19.795 1.00 96.19 91 PRO A N 1
ATOM 750 C CA . PRO A 1 91 ? 8.542 2.902 -19.827 1.00 96.19 91 PRO A CA 1
ATOM 751 C C . PRO A 1 91 ? 7.631 2.431 -20.969 1.00 96.19 91 PRO A C 1
ATOM 753 O O . PRO A 1 91 ? 7.684 1.252 -21.307 1.00 96.19 91 PRO A O 1
ATOM 756 N N . ILE A 1 92 ? 6.807 3.306 -21.563 1.00 96.25 92 ILE A N 1
ATOM 757 C CA . ILE A 1 92 ? 5.902 2.924 -22.661 1.00 96.25 92 ILE A CA 1
ATOM 758 C C . ILE A 1 92 ? 6.686 2.823 -23.970 1.00 96.25 92 ILE A C 1
ATOM 760 O O . ILE A 1 92 ? 6.497 1.876 -24.729 1.00 96.25 92 ILE A O 1
ATOM 764 N N . ASN A 1 93 ? 7.578 3.786 -24.213 1.00 96.19 93 ASN A N 1
ATOM 765 C CA . ASN A 1 93 ? 8.383 3.849 -25.434 1.00 96.19 93 ASN A CA 1
ATOM 766 C C . ASN A 1 93 ? 9.770 3.198 -25.292 1.00 96.19 93 ASN A C 1
ATOM 768 O O . ASN A 1 93 ? 10.516 3.132 -26.267 1.00 96.19 93 ASN A O 1
ATOM 772 N N . CYS A 1 94 ? 10.118 2.712 -24.096 1.00 94.56 94 CYS A N 1
ATOM 773 C CA . CYS A 1 94 ? 11.423 2.130 -23.772 1.00 94.56 94 CYS A CA 1
ATOM 774 C C . CYS A 1 94 ? 12.602 3.040 -24.168 1.00 94.56 94 CYS A C 1
ATOM 776 O O . CYS A 1 94 ? 13.605 2.567 -24.707 1.00 94.56 94 CYS A O 1
ATOM 778 N N . SER A 1 95 ? 12.480 4.341 -23.902 1.00 95.44 95 SER A N 1
ATOM 779 C CA . SER A 1 95 ? 13.486 5.355 -24.234 1.00 95.44 95 SER A CA 1
ATOM 780 C C . SER A 1 95 ? 13.676 6.349 -23.091 1.00 95.44 95 SER A C 1
ATOM 782 O O . SER A 1 95 ? 12.802 6.504 -22.240 1.00 95.44 95 SER A O 1
ATOM 784 N N . GLY A 1 96 ? 14.803 7.057 -23.071 1.00 95.69 96 GLY A N 1
ATOM 785 C CA . GLY A 1 96 ? 15.005 8.168 -22.141 1.00 95.69 96 GLY A CA 1
ATOM 786 C C . GLY A 1 96 ? 14.241 9.438 -22.538 1.00 95.69 96 GLY A C 1
ATOM 787 O O . GLY A 1 96 ? 13.999 9.683 -23.722 1.00 95.69 96 GLY A O 1
ATOM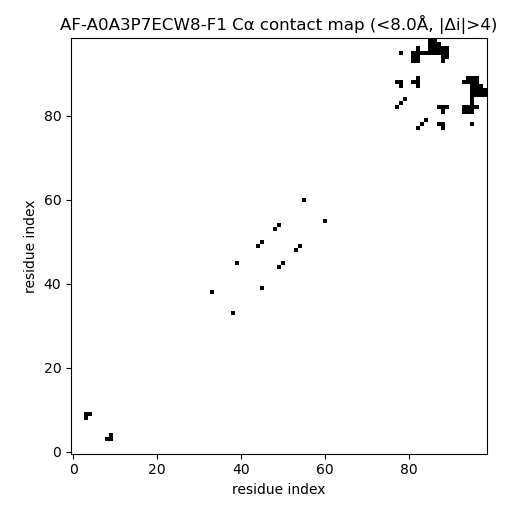 788 N N . ARG A 1 97 ? 13.879 10.252 -21.543 1.00 95.94 97 ARG A N 1
ATOM 789 C CA . ARG A 1 97 ? 13.353 11.619 -21.680 1.00 95.94 97 ARG A CA 1
ATOM 790 C C . ARG A 1 97 ? 14.035 12.549 -20.671 1.00 95.94 97 ARG A C 1
ATOM 792 O O . ARG A 1 97 ? 14.634 12.087 -19.705 1.00 95.94 97 ARG A O 1
ATOM 799 N N . GLY A 1 98 ? 13.877 13.853 -20.872 1.00 88.69 98 GLY A N 1
ATOM 800 C CA . GLY A 1 98 ? 14.680 14.858 -20.171 1.00 88.69 98 GLY A CA 1
ATOM 801 C C . GLY A 1 98 ? 15.934 15.152 -20.985 1.00 88.69 98 GLY A C 1
ATOM 802 O O . GLY A 1 98 ? 16.465 14.258 -21.638 1.00 88.69 98 GLY A O 1
ATOM 803 N N . TYR A 1 99 ? 16.288 16.424 -21.078 1.00 67.75 99 TYR A N 1
ATOM 804 C CA . TYR A 1 99 ? 17.187 16.983 -22.088 1.00 67.75 99 TYR A CA 1
ATOM 805 C C . TYR A 1 99 ? 18.499 17.457 -21.475 1.00 67.75 99 TYR A C 1
ATOM 807 O O . TYR A 1 99 ? 18.446 18.052 -20.377 1.00 67.75 99 TYR A O 1
#

Solvent-accessible surface area (backbone atoms only — not comparable to full-atom values): 5849 Å² total; per-residue (Å²): 136,84,78,64,82,48,72,68,54,46,49,53,51,51,50,52,54,48,50,54,50,50,52,51,50,52,51,53,50,52,54,50,48,43,63,71,70,58,61,68,90,46,70,88,76,62,41,78,62,46,74,70,65,67,65,73,55,77,64,56,48,51,49,52,52,52,54,50,52,52,53,50,51,54,53,50,52,47,31,62,74,40,12,63,92,37,80,38,64,38,82,90,79,58,33,48,39,70,132